Protein AF-A0A6V7M9J9-F1 (afdb_monomer)

Sequence (86 aa):
LGMHYIPLIDAGISGSESNGTYPPFDEGLRQDIFVKDNETNMAFIGKVWNRKSTVWPDFTHQKIHDYWYKMLKNIHDEFEYDGLWI

Solvent-accessible surface area (backbone atoms only — not comparable to full-atom values): 5376 Å² total; per-residue (Å²): 131,97,76,82,48,66,52,82,51,76,78,62,37,61,66,68,65,60,89,87,74,40,66,73,44,51,50,37,60,75,68,69,40,44,39,58,32,89,87,78,69,41,68,32,78,48,74,71,94,66,93,77,33,20,28,37,67,29,87,84,45,91,62,36,64,64,53,52,51,51,55,52,47,55,48,39,77,78,49,82,62,75,51,75,44,116

Radius of gyration: 14.06 Å; Cα contacts (8 Å, |Δi|>4): 111; chains: 1; bounding box: 35×23×41 Å

InterPro domains:
  IPR000322 Glycoside hydrolase family 31, TIM barrel domain [PF01055] (2-86)
  IPR017853 Glycoside hydrolase superfamily [SSF51445] (1-86)

Secondary structure (DSSP, 8-state):
-------B--S-EES-SPTTS-HHHHHHHHHT-BPBPTTT-SBPPB-SSSSS-EE-B-TTSTTHHHHHHHHHHHHHHHS--S--B-

Mean predicted aligned error: 2.57 Å

pLDDT: mean 96.87, std 3.58, range [65.81, 98.62]

Structure (mmCIF, N/CA/C/O backbone):
data_AF-A0A6V7M9J9-F1
#
_entry.id   AF-A0A6V7M9J9-F1
#
loop_
_atom_site.group_PDB
_atom_site.id
_atom_site.type_symbol
_atom_site.label_atom_id
_atom_site.label_alt_id
_atom_site.label_comp_id
_atom_site.label_asym_id
_atom_site.label_entity_id
_atom_site.label_seq_id
_atom_site.pdbx_PDB_ins_code
_atom_site.Cartn_x
_atom_site.Cartn_y
_atom_site.Cartn_z
_atom_site.occupancy
_atom_site.B_iso_or_equiv
_atom_site.auth_seq_id
_atom_site.auth_comp_id
_atom_site.auth_asym_id
_atom_site.auth_atom_id
_atom_site.pdbx_PDB_model_num
ATOM 1 N N . LEU A 1 1 ? -20.343 8.635 22.986 1.00 65.81 1 LEU A N 1
ATOM 2 C CA . LEU A 1 1 ? -19.861 9.850 22.287 1.00 65.81 1 LEU A CA 1
ATOM 3 C C . LEU A 1 1 ? -20.011 9.580 20.797 1.00 65.81 1 LEU A C 1
ATOM 5 O O . LEU A 1 1 ? -19.622 8.501 20.386 1.00 65.81 1 LEU A O 1
ATOM 9 N N . GLY A 1 2 ? -20.633 10.478 20.030 1.00 93.38 2 GLY A N 1
ATOM 10 C CA . GLY A 1 2 ? -20.798 10.347 18.571 1.00 93.38 2 GLY A CA 1
ATOM 11 C C . GLY A 1 2 ? -19.669 11.044 17.811 1.00 93.38 2 GLY A C 1
ATOM 12 O O . GLY A 1 2 ? -19.936 11.941 17.022 1.00 93.38 2 GLY A O 1
ATOM 13 N N . MET A 1 3 ? -18.419 10.731 18.160 1.00 95.62 3 MET A N 1
ATOM 14 C CA . MET A 1 3 ? -17.231 11.269 17.485 1.00 95.62 3 MET A CA 1
ATOM 15 C C . MET A 1 3 ? -16.736 10.252 16.457 1.00 95.62 3 MET A C 1
ATOM 17 O O . MET A 1 3 ? -16.901 9.057 16.681 1.00 95.62 3 MET A O 1
ATOM 21 N N . HIS A 1 4 ? -16.108 10.739 15.388 1.00 96.88 4 HIS A N 1
ATOM 22 C CA . HIS A 1 4 ? -15.587 9.929 14.287 1.00 96.88 4 HIS A CA 1
ATOM 23 C C . HIS A 1 4 ? -14.073 10.117 14.142 1.00 96.88 4 HIS A C 1
ATOM 25 O O . HIS A 1 4 ? -13.556 11.201 14.431 1.00 96.88 4 HIS A O 1
ATOM 31 N N . TYR A 1 5 ? -13.371 9.081 13.685 1.00 97.56 5 TYR A N 1
ATOM 32 C CA . TYR A 1 5 ? -11.925 9.076 13.482 1.00 97.56 5 TYR A CA 1
ATOM 33 C C . TYR A 1 5 ? -11.558 8.874 12.007 1.00 97.56 5 TYR A C 1
ATOM 35 O O . TYR A 1 5 ? -12.042 7.956 11.349 1.00 97.56 5 TYR A O 1
ATOM 43 N N . ILE A 1 6 ? -10.675 9.737 11.497 1.00 98.19 6 ILE A N 1
ATOM 44 C CA . ILE A 1 6 ? -10.245 9.757 10.093 1.00 98.19 6 ILE A CA 1
ATOM 45 C C . ILE A 1 6 ? -8.707 9.736 10.049 1.00 98.19 6 ILE A C 1
ATOM 47 O O . ILE A 1 6 ? -8.090 10.776 10.300 1.00 98.19 6 ILE A O 1
ATOM 51 N N . PRO A 1 7 ? -8.064 8.587 9.764 1.00 97.62 7 PRO A N 1
ATOM 52 C CA . PRO A 1 7 ? -6.624 8.521 9.539 1.00 97.62 7 PRO A CA 1
ATOM 53 C C . PRO A 1 7 ? -6.224 9.084 8.168 1.00 97.62 7 PRO A C 1
ATOM 55 O O . PRO A 1 7 ? -6.983 9.019 7.198 1.00 97.62 7 PRO A O 1
ATOM 58 N N . LEU A 1 8 ? -4.986 9.578 8.092 1.00 97.94 8 LEU A N 1
ATOM 59 C CA . LEU A 1 8 ? -4.279 9.795 6.831 1.00 97.94 8 LEU A CA 1
ATOM 60 C C . LEU A 1 8 ? -3.740 8.450 6.325 1.00 97.94 8 LEU A C 1
ATOM 62 O O . LEU A 1 8 ? -3.038 7.764 7.070 1.00 97.94 8 LEU A O 1
ATOM 66 N N . ILE A 1 9 ? -4.027 8.107 5.070 1.00 97.19 9 ILE A N 1
ATOM 67 C CA . ILE A 1 9 ? -3.465 6.944 4.377 1.00 97.19 9 ILE A CA 1
ATOM 68 C C . ILE A 1 9 ? -2.833 7.414 3.069 1.00 97.19 9 ILE A C 1
ATOM 70 O O . ILE A 1 9 ? -3.531 7.786 2.130 1.00 97.19 9 ILE A O 1
ATOM 74 N N . ASP A 1 10 ? -1.505 7.358 2.997 1.00 97.62 10 ASP A N 1
ATOM 75 C CA . ASP A 1 10 ? -0.780 7.674 1.769 1.00 97.62 10 ASP A CA 1
ATOM 76 C C . ASP A 1 10 ? -1.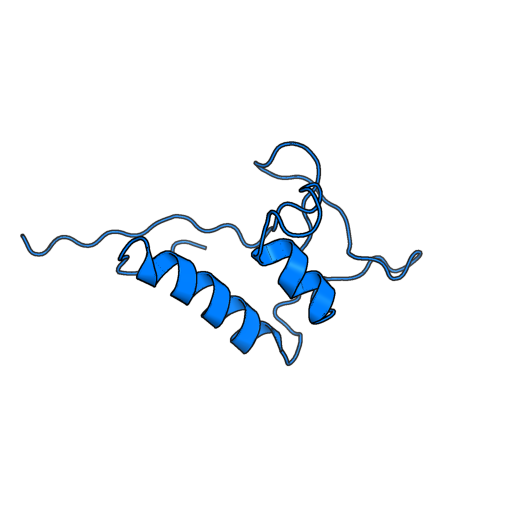003 6.598 0.692 1.00 97.62 10 ASP A C 1
ATOM 78 O O . ASP A 1 10 ? -1.075 5.400 0.973 1.00 97.62 10 ASP A O 1
ATOM 82 N N . ALA A 1 11 ? -1.015 7.019 -0.574 1.00 96.56 11 ALA A N 1
ATOM 83 C CA . ALA A 1 11 ? -1.083 6.109 -1.720 1.00 96.56 11 ALA A CA 1
ATOM 84 C C . ALA A 1 11 ? 0.178 5.234 -1.884 1.00 96.56 11 ALA A C 1
ATOM 86 O O . ALA A 1 11 ? 0.116 4.134 -2.436 1.00 96.56 11 ALA A O 1
ATOM 87 N N . GLY A 1 12 ? 1.337 5.740 -1.454 1.00 97.69 12 GLY A N 1
ATOM 88 C CA . GLY A 1 12 ? 2.628 5.082 -1.631 1.00 97.69 12 GLY A CA 1
ATOM 89 C C . GLY A 1 12 ? 2.845 3.926 -0.655 1.00 97.69 12 GLY A C 1
ATOM 90 O O . GLY A 1 12 ? 2.599 4.049 0.541 1.00 97.69 12 GLY A O 1
ATOM 91 N N . ILE A 1 13 ? 3.390 2.818 -1.153 1.00 98.12 13 ILE A N 1
ATOM 92 C CA . ILE A 1 13 ? 3.672 1.608 -0.371 1.00 98.12 13 ILE A CA 1
ATOM 93 C C . ILE A 1 13 ? 5.182 1.480 -0.153 1.00 98.12 13 ILE A C 1
ATOM 95 O O . ILE A 1 13 ? 5.963 1.708 -1.077 1.00 98.12 13 ILE A O 1
ATOM 99 N N . SER A 1 14 ? 5.628 1.110 1.054 1.00 98.00 14 SER A N 1
ATOM 100 C CA . SER A 1 14 ? 7.055 0.840 1.299 1.00 98.00 14 SER A CA 1
ATOM 101 C C . SER A 1 14 ? 7.529 -0.342 0.444 1.00 98.00 14 SER A C 1
ATOM 103 O O . SER A 1 14 ? 7.057 -1.460 0.617 1.00 98.00 14 SER A O 1
ATOM 105 N N . GLY A 1 15 ? 8.466 -0.095 -0.474 1.00 96.81 15 GLY A N 1
ATOM 106 C CA . GLY A 1 15 ? 8.997 -1.086 -1.419 1.00 96.81 15 GLY A CA 1
ATOM 107 C C . GLY A 1 15 ? 10.341 -1.685 -1.004 1.00 96.81 15 GLY A C 1
ATOM 108 O O . GLY A 1 15 ? 11.080 -2.191 -1.845 1.00 96.81 15 GLY A O 1
ATOM 109 N N . SER A 1 16 ? 10.717 -1.539 0.267 1.00 95.56 16 SER A N 1
ATOM 110 C CA . SER A 1 16 ? 12.021 -1.959 0.806 1.00 95.56 16 SER A CA 1
ATOM 111 C C . SER A 1 16 ? 11.925 -2.937 1.971 1.00 95.56 16 SER A C 1
ATOM 113 O O . SER A 1 16 ? 12.928 -3.174 2.651 1.00 95.56 16 SER A O 1
ATOM 115 N N . GLU A 1 17 ? 10.721 -3.420 2.255 1.00 94.94 17 GLU A N 1
ATOM 116 C CA . GLU A 1 17 ? 10.483 -4.367 3.336 1.00 94.94 17 GLU A CA 1
ATOM 117 C C . GLU A 1 17 ? 10.944 -5.772 2.934 1.00 94.94 17 GLU A C 1
ATOM 119 O O . GLU A 1 17 ? 11.075 -6.096 1.752 1.00 94.94 17 GLU A O 1
ATOM 124 N N . SER A 1 18 ? 11.220 -6.613 3.928 1.00 94.69 18 SER A N 1
ATOM 125 C CA . SER A 1 18 ? 11.591 -8.006 3.680 1.00 94.69 18 SER A CA 1
ATOM 126 C C . SER A 1 18 ? 10.401 -8.781 3.111 1.00 94.69 18 SER A C 1
ATOM 128 O O . SER A 1 18 ? 9.262 -8.577 3.532 1.00 94.69 18 SER A O 1
ATOM 130 N N . ASN A 1 19 ? 10.670 -9.714 2.199 1.00 92.81 19 ASN A N 1
ATOM 131 C CA . ASN A 1 19 ? 9.633 -10.539 1.579 1.00 92.81 19 ASN A CA 1
ATOM 132 C C . ASN A 1 19 ? 8.776 -11.259 2.636 1.00 92.81 19 ASN A C 1
ATOM 134 O O . ASN A 1 19 ? 9.320 -11.918 3.526 1.00 92.81 19 ASN A O 1
ATOM 138 N N . GLY A 1 20 ? 7.453 -11.141 2.526 1.00 95.19 20 GLY A N 1
ATOM 139 C CA . GLY A 1 20 ? 6.492 -11.762 3.441 1.00 95.19 20 GLY A CA 1
ATOM 140 C C . GLY A 1 20 ? 6.310 -11.037 4.777 1.00 95.19 20 GLY A C 1
ATOM 141 O O . GLY A 1 20 ? 5.621 -11.555 5.655 1.00 95.19 20 GLY A O 1
ATOM 142 N N . THR A 1 21 ? 6.934 -9.870 4.965 1.00 97.00 21 THR A N 1
ATOM 143 C CA . THR A 1 21 ? 6.796 -9.073 6.199 1.00 97.00 21 THR A CA 1
ATOM 144 C C . THR A 1 21 ? 5.881 -7.869 6.043 1.00 97.00 21 THR A C 1
ATOM 146 O O . THR A 1 21 ? 5.512 -7.259 7.046 1.00 97.00 21 THR A O 1
ATOM 149 N N . TYR A 1 22 ? 5.497 -7.525 4.811 1.00 97.31 22 TYR A N 1
ATOM 150 C CA . TYR A 1 22 ? 4.710 -6.331 4.548 1.00 97.31 22 TYR A CA 1
ATOM 151 C C . TYR A 1 22 ? 3.644 -6.605 3.483 1.00 97.31 22 TYR A C 1
ATOM 153 O O . TYR A 1 22 ? 3.871 -6.377 2.289 1.00 97.31 22 TYR A O 1
ATOM 161 N N . PRO A 1 23 ? 2.451 -7.057 3.919 1.00 97.31 23 PRO A N 1
ATOM 162 C CA . PRO A 1 23 ? 1.391 -7.511 3.028 1.00 97.31 23 PRO A CA 1
ATOM 163 C C . PRO A 1 23 ? 1.009 -6.550 1.893 1.00 97.31 23 PRO A C 1
ATOM 165 O O . PRO A 1 23 ? 0.769 -7.053 0.796 1.00 97.31 23 PRO A O 1
ATOM 168 N N . PRO A 1 24 ? 0.975 -5.210 2.073 1.00 97.62 24 PRO A N 1
ATOM 169 C CA . PRO A 1 24 ? 0.680 -4.305 0.963 1.00 97.62 24 PRO A CA 1
ATOM 170 C C . PRO A 1 24 ? 1.686 -4.436 -0.187 1.00 97.62 24 PRO A C 1
ATOM 172 O O . PRO A 1 24 ? 1.307 -4.509 -1.355 1.00 97.62 24 PRO A O 1
ATOM 175 N N . PHE A 1 25 ? 2.979 -4.542 0.126 1.00 97.81 25 PHE A N 1
ATOM 176 C CA . PHE A 1 25 ? 3.998 -4.698 -0.906 1.00 97.81 25 PHE A CA 1
ATOM 177 C C . PHE A 1 25 ? 3.965 -6.091 -1.536 1.00 97.81 25 PHE A C 1
ATOM 179 O O . PHE A 1 25 ? 3.920 -6.207 -2.762 1.00 97.81 25 PHE A O 1
ATOM 186 N N . ASP A 1 26 ? 3.906 -7.135 -0.707 1.00 97.94 26 ASP A N 1
ATOM 187 C CA . ASP A 1 26 ? 3.905 -8.529 -1.162 1.00 97.94 26 ASP A CA 1
ATOM 188 C C . ASP A 1 26 ? 2.696 -8.828 -2.073 1.00 97.94 26 ASP A C 1
ATOM 190 O O . ASP A 1 26 ? 2.827 -9.431 -3.142 1.00 97.94 26 ASP A O 1
ATOM 194 N N . GLU A 1 27 ? 1.505 -8.365 -1.685 1.00 98.00 27 GLU A N 1
ATOM 195 C CA . GLU A 1 27 ? 0.279 -8.569 -2.455 1.00 98.00 27 GLU A CA 1
ATOM 196 C C . GLU A 1 27 ? 0.261 -7.731 -3.738 1.00 98.00 27 GLU A C 1
ATOM 198 O O . GLU A 1 27 ? -0.171 -8.226 -4.781 1.00 98.00 27 GLU A O 1
ATOM 203 N N . GLY A 1 28 ? 0.755 -6.490 -3.692 1.00 97.69 28 GLY A N 1
ATOM 204 C CA . GLY A 1 28 ? 0.861 -5.648 -4.881 1.00 97.69 28 GLY A CA 1
ATOM 205 C C . GLY A 1 28 ? 1.805 -6.243 -5.931 1.00 97.69 28 GLY A C 1
ATOM 206 O O . GLY A 1 28 ? 1.470 -6.270 -7.117 1.00 97.69 28 GLY A O 1
ATOM 207 N N . LEU A 1 29 ? 2.934 -6.822 -5.499 1.00 97.06 29 LEU A N 1
ATOM 208 C CA . LEU A 1 29 ? 3.839 -7.569 -6.380 1.00 97.06 29 LEU A CA 1
ATOM 209 C C . LEU A 1 29 ? 3.149 -8.807 -6.963 1.00 97.06 29 LEU A C 1
ATOM 211 O O . LEU A 1 29 ? 3.208 -9.035 -8.169 1.00 97.06 29 LEU A O 1
ATOM 215 N N . ARG A 1 30 ? 2.453 -9.590 -6.128 1.00 97.31 30 ARG A N 1
ATOM 216 C CA . ARG A 1 30 ? 1.739 -10.804 -6.557 1.00 97.31 30 ARG A CA 1
ATOM 217 C C . ARG A 1 30 ? 0.671 -10.515 -7.614 1.00 97.31 30 ARG A C 1
ATOM 219 O O . ARG A 1 30 ? 0.417 -11.353 -8.480 1.00 97.31 30 ARG A O 1
ATOM 226 N N . GLN A 1 31 ? 0.005 -9.367 -7.518 1.00 97.75 31 GLN A N 1
ATOM 227 C CA . GLN A 1 31 ? -1.043 -8.975 -8.457 1.00 97.75 31 GLN A CA 1
ATOM 228 C C . GLN A 1 31 ? -0.526 -8.220 -9.693 1.00 97.75 31 GLN A C 1
ATOM 230 O O . GLN A 1 31 ? -1.310 -8.060 -10.634 1.00 97.75 31 GLN A O 1
ATOM 235 N N . ASP A 1 32 ? 0.753 -7.822 -9.696 1.00 97.50 32 ASP A N 1
ATOM 236 C CA . ASP A 1 32 ? 1.415 -7.004 -10.724 1.00 97.50 32 ASP A CA 1
ATOM 237 C C . ASP A 1 32 ? 0.698 -5.662 -10.974 1.00 97.50 32 ASP A C 1
ATOM 239 O O . ASP A 1 32 ? 0.356 -5.319 -12.101 1.00 97.50 32 ASP A O 1
ATOM 243 N N . ILE A 1 33 ? 0.415 -4.927 -9.890 1.00 98.25 33 ILE A N 1
ATOM 244 C CA . ILE A 1 33 ? -0.435 -3.713 -9.900 1.00 98.25 33 ILE A CA 1
ATOM 245 C C . ILE A 1 33 ? 0.324 -2.402 -9.697 1.00 98.25 33 ILE A C 1
ATOM 247 O O . ILE A 1 33 ? -0.300 -1.347 -9.622 1.00 98.25 33 ILE A O 1
ATOM 251 N N . PHE A 1 34 ? 1.645 -2.437 -9.542 1.00 98.50 34 PHE A N 1
ATOM 252 C CA . PHE A 1 34 ? 2.417 -1.209 -9.371 1.00 98.50 34 PHE A CA 1
ATOM 253 C C . PHE A 1 34 ? 2.654 -0.514 -10.712 1.00 98.50 34 PHE A C 1
ATOM 255 O O . PHE A 1 34 ? 2.892 -1.171 -11.725 1.00 98.50 34 PHE A O 1
ATOM 262 N N . VAL A 1 35 ? 2.659 0.821 -10.695 1.00 98.62 35 VAL A N 1
ATOM 263 C CA . VAL A 1 35 ? 3.162 1.647 -11.797 1.00 98.62 35 VAL A CA 1
ATOM 264 C C . VAL A 1 35 ? 4.569 1.177 -12.140 1.00 98.62 35 VAL A C 1
ATOM 266 O O . VAL A 1 35 ? 5.402 1.008 -11.245 1.00 98.62 35 VAL A O 1
ATOM 269 N N . LYS A 1 36 ? 4.829 0.956 -13.428 1.00 98.12 36 LYS A N 1
ATOM 270 C CA . LYS A 1 36 ? 6.096 0.404 -13.905 1.00 98.12 36 LYS A CA 1
ATOM 271 C C . LYS A 1 36 ? 7.013 1.487 -14.440 1.00 98.12 36 LYS A C 1
ATOM 273 O O . LYS A 1 36 ? 6.580 2.434 -15.090 1.00 98.12 36 LYS A O 1
ATOM 278 N N . ASP A 1 37 ? 8.293 1.310 -14.170 1.00 97.81 37 ASP A N 1
ATOM 279 C CA . ASP A 1 37 ? 9.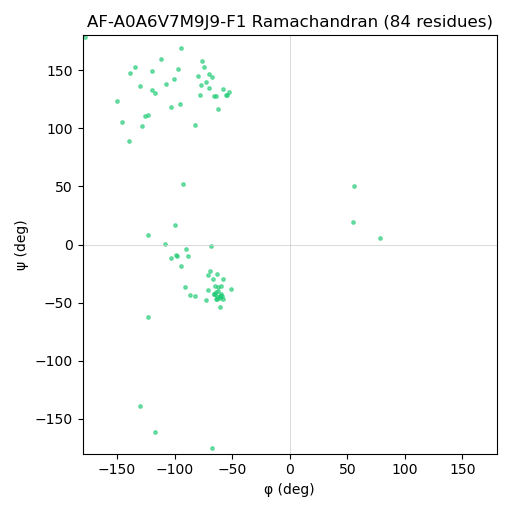357 2.046 -14.821 1.00 97.81 37 ASP A CA 1
ATOM 280 C C . ASP A 1 37 ? 9.480 1.600 -16.288 1.00 97.81 37 ASP A C 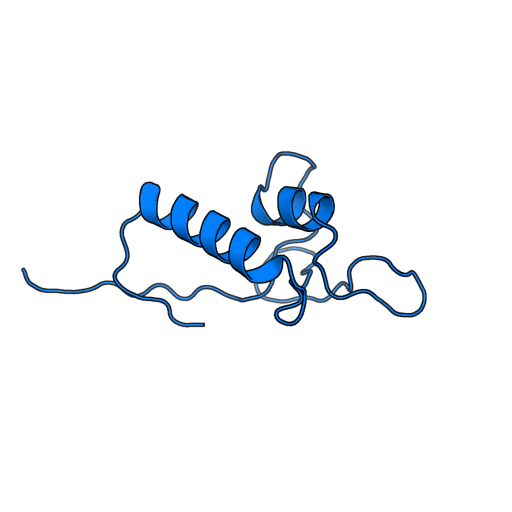1
ATOM 282 O O . ASP A 1 37 ? 9.450 0.406 -16.592 1.00 97.81 37 ASP A O 1
ATOM 286 N N . ASN A 1 38 ? 9.602 2.559 -17.206 1.00 97.00 38 ASN A N 1
ATOM 287 C CA . ASN A 1 38 ? 9.558 2.288 -18.644 1.00 97.00 38 ASN A CA 1
ATOM 288 C C . ASN A 1 38 ? 10.805 1.550 -19.166 1.00 97.00 38 ASN A C 1
ATOM 290 O O . ASN A 1 38 ? 10.723 0.859 -20.178 1.00 97.00 38 ASN A O 1
ATOM 294 N N . GLU A 1 39 ? 11.957 1.694 -18.509 1.00 97.50 39 GLU A N 1
ATOM 295 C CA . GLU A 1 39 ? 13.208 1.076 -18.961 1.00 97.50 39 GLU A CA 1
ATOM 296 C C . GLU A 1 39 ? 13.348 -0.354 -18.437 1.00 97.50 39 GLU A C 1
ATOM 298 O O . GLU A 1 39 ? 13.726 -1.268 -19.168 1.00 97.50 39 GLU A O 1
ATOM 303 N N . THR A 1 40 ? 13.027 -0.554 -17.160 1.00 97.25 40 THR A N 1
ATOM 304 C CA . THR A 1 40 ? 13.220 -1.833 -16.466 1.00 97.25 40 THR A CA 1
ATOM 305 C C . THR A 1 40 ? 11.979 -2.719 -16.475 1.00 97.25 40 THR A C 1
ATOM 307 O O . THR A 1 40 ? 12.089 -3.921 -16.225 1.00 97.25 40 THR A O 1
ATOM 310 N N . ASN A 1 41 ? 10.798 -2.143 -16.733 1.00 96.06 41 ASN A N 1
ATOM 311 C CA . ASN A 1 41 ? 9.491 -2.787 -16.576 1.00 96.06 41 ASN A CA 1
ATOM 312 C C . ASN A 1 41 ? 9.254 -3.354 -15.155 1.00 96.06 41 ASN A C 1
ATOM 314 O O . ASN A 1 41 ? 8.409 -4.228 -14.953 1.00 96.06 41 ASN A O 1
ATOM 318 N N . MET A 1 42 ? 10.015 -2.870 -14.167 1.00 96.44 42 MET A N 1
ATOM 319 C CA . MET A 1 42 ? 9.841 -3.165 -12.744 1.00 96.44 42 MET A CA 1
ATOM 320 C C . MET A 1 42 ? 8.983 -2.084 -12.085 1.00 96.44 42 MET A C 1
ATOM 322 O O . MET A 1 42 ? 8.727 -1.043 -12.685 1.00 96.44 42 MET A O 1
ATOM 326 N N . ALA A 1 43 ? 8.539 -2.307 -10.845 1.00 97.75 43 ALA A N 1
ATOM 327 C CA . ALA A 1 43 ? 7.824 -1.283 -10.087 1.00 97.75 43 ALA A CA 1
ATOM 328 C C . ALA A 1 43 ? 8.656 0.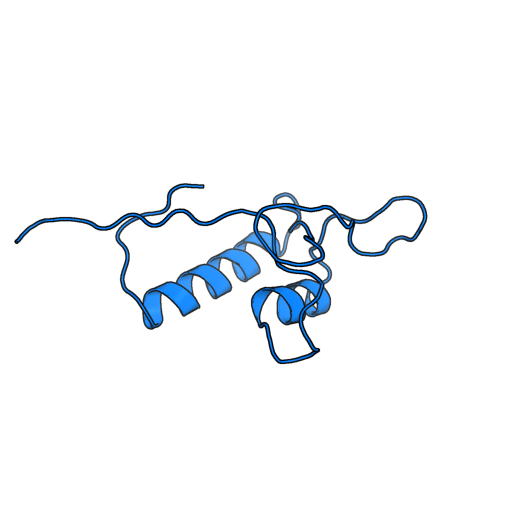010 -10.007 1.00 97.75 43 ALA A C 1
ATOM 330 O O . ALA A 1 43 ? 9.824 -0.022 -9.615 1.00 97.75 43 ALA A O 1
ATOM 331 N N . PHE A 1 44 ? 8.051 1.140 -10.367 1.00 98.25 44 PHE A N 1
ATOM 332 C CA . PHE A 1 44 ? 8.681 2.451 -10.292 1.00 98.25 44 PHE A CA 1
ATOM 333 C C . PHE A 1 44 ? 8.986 2.805 -8.832 1.00 98.25 44 PHE A C 1
ATOM 335 O O . PHE A 1 44 ? 8.106 2.746 -7.967 1.00 98.25 44 PHE A O 1
ATOM 342 N N . ILE A 1 45 ? 10.237 3.183 -8.565 1.00 97.81 45 ILE A N 1
ATOM 343 C CA . ILE A 1 45 ? 10.732 3.477 -7.220 1.00 97.81 45 IL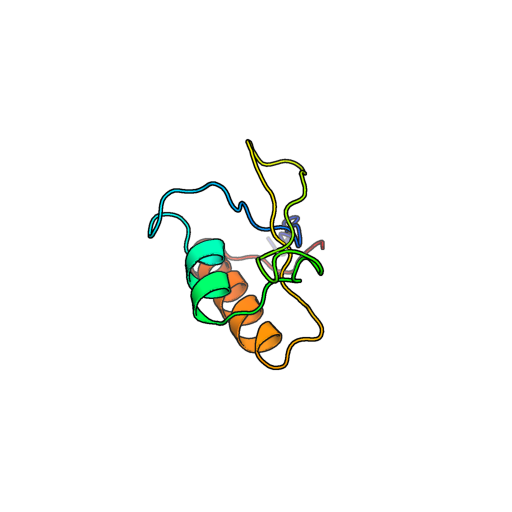E A CA 1
ATOM 344 C C . ILE A 1 45 ? 10.837 4.990 -7.018 1.00 97.81 45 ILE A C 1
ATOM 346 O O . ILE A 1 45 ? 11.624 5.670 -7.670 1.00 97.81 45 ILE A O 1
ATOM 350 N N . GLY A 1 46 ? 10.082 5.501 -6.047 1.00 97.44 46 GLY A N 1
ATOM 351 C CA . GLY A 1 46 ? 10.194 6.857 -5.513 1.00 97.44 46 GLY A CA 1
ATOM 352 C C . GLY A 1 46 ? 10.593 6.876 -4.034 1.00 97.44 46 GLY A C 1
ATOM 353 O O . GLY A 1 46 ? 11.094 5.891 -3.482 1.00 97.44 46 GLY A O 1
ATOM 354 N N . LYS A 1 47 ? 10.348 8.012 -3.372 1.00 97.69 47 LYS A N 1
ATOM 355 C CA . LYS A 1 47 ? 10.646 8.213 -1.949 1.00 97.69 47 LYS A CA 1
ATOM 356 C C . LYS A 1 47 ? 9.672 9.200 -1.296 1.00 97.69 47 LYS A C 1
ATOM 358 O O . LYS A 1 47 ? 9.620 10.351 -1.713 1.00 97.69 47 LYS A O 1
ATOM 363 N N . VAL A 1 48 ? 8.989 8.773 -0.227 1.00 96.69 48 VAL A N 1
ATOM 364 C CA . VAL A 1 48 ? 8.196 9.649 0.674 1.00 96.69 48 VAL A CA 1
ATOM 365 C C . VAL A 1 48 ? 8.540 9.402 2.156 1.00 96.69 48 VAL A C 1
ATOM 367 O O . VAL A 1 48 ? 9.718 9.255 2.473 1.00 96.69 48 VAL A O 1
ATOM 370 N N . TRP A 1 49 ? 7.568 9.370 3.074 1.00 96.50 49 TRP A N 1
ATOM 371 C CA . TRP A 1 49 ? 7.752 9.315 4.535 1.00 96.50 49 TRP A CA 1
ATOM 372 C C . TRP A 1 49 ? 8.454 8.072 5.089 1.00 96.50 49 TRP A C 1
ATOM 374 O O . TRP A 1 49 ? 9.038 8.127 6.171 1.00 96.50 49 TRP A O 1
ATOM 384 N N . ASN A 1 50 ? 8.398 6.943 4.378 1.00 94.81 50 ASN A N 1
ATOM 385 C CA . ASN A 1 50 ? 8.985 5.680 4.831 1.00 94.81 50 ASN A CA 1
ATOM 386 C C . ASN A 1 50 ? 10.530 5.743 4.866 1.00 94.81 50 ASN A C 1
ATOM 388 O O . ASN A 1 50 ? 11.129 6.787 4.638 1.00 94.81 50 ASN A O 1
ATOM 392 N N . ARG A 1 51 ? 11.245 4.649 5.153 1.00 94.12 51 ARG A N 1
ATOM 393 C CA . ARG A 1 51 ? 12.711 4.736 5.343 1.00 94.12 51 ARG A CA 1
ATOM 394 C C . ARG A 1 51 ? 13.534 4.722 4.055 1.00 94.12 51 ARG A C 1
ATOM 396 O O . ARG A 1 51 ? 14.468 5.511 3.956 1.00 94.12 51 ARG A O 1
ATOM 403 N N . LYS A 1 52 ? 13.230 3.849 3.086 1.00 96.56 52 LYS A N 1
ATOM 404 C CA . LYS A 1 52 ? 14.122 3.619 1.929 1.00 96.56 52 LYS A CA 1
ATOM 405 C C . LYS A 1 52 ? 13.469 3.853 0.570 1.00 96.56 52 LYS A C 1
ATOM 407 O O . LYS A 1 52 ? 13.931 4.743 -0.126 1.00 96.56 52 LYS A O 1
ATOM 412 N N . SER A 1 53 ? 12.436 3.105 0.187 1.00 97.88 53 SER A N 1
ATOM 413 C CA . SER A 1 53 ? 11.838 3.215 -1.157 1.00 97.88 53 SER A CA 1
ATOM 414 C C . SER A 1 53 ? 10.319 3.145 -1.132 1.00 97.88 53 SER A C 1
ATOM 416 O O . SER A 1 53 ? 9.740 2.451 -0.301 1.00 97.88 53 SER A O 1
ATOM 418 N N . THR A 1 54 ? 9.668 3.847 -2.049 1.00 98.56 54 THR A N 1
ATOM 419 C CA . THR A 1 54 ? 8.210 3.847 -2.202 1.00 98.56 54 THR A CA 1
ATOM 420 C C . THR A 1 54 ? 7.847 3.336 -3.587 1.00 98.56 54 THR A C 1
ATOM 422 O O . THR A 1 54 ? 8.422 3.803 -4.565 1.00 98.56 54 THR A O 1
ATOM 425 N N . VAL A 1 55 ? 6.893 2.414 -3.671 1.00 98.44 55 VAL A N 1
ATOM 426 C CA . VAL A 1 55 ? 6.264 1.979 -4.926 1.00 98.44 55 VAL A CA 1
ATOM 427 C C . VAL A 1 55 ? 4.807 2.434 -4.964 1.00 98.44 55 VAL A C 1
ATOM 429 O O . VAL A 1 55 ? 4.214 2.737 -3.926 1.00 98.44 55 VAL A O 1
ATOM 432 N N . TRP A 1 56 ? 4.234 2.501 -6.162 1.00 98.50 56 TRP A N 1
ATOM 433 C CA . TRP A 1 56 ? 2.977 3.209 -6.403 1.00 98.50 56 TRP A CA 1
ATOM 434 C C . TRP A 1 56 ? 1.943 2.268 -7.004 1.00 98.50 56 TRP A C 1
ATOM 436 O O . TRP A 1 56 ? 2.139 1.826 -8.135 1.00 98.50 56 TRP A O 1
ATOM 446 N N . PRO A 1 57 ? 0.870 1.915 -6.280 1.00 98.44 57 PRO A N 1
ATOM 447 C CA . PRO A 1 57 ? -0.247 1.192 -6.867 1.00 98.44 57 PRO A CA 1
ATOM 448 C C . PRO A 1 57 ? -0.847 1.986 -8.035 1.00 98.44 57 PRO A C 1
ATOM 450 O O . PRO A 1 57 ? -1.072 3.191 -7.922 1.00 98.44 57 PRO A O 1
ATOM 453 N N . ASP A 1 58 ? -1.097 1.326 -9.161 1.00 98.50 58 ASP A N 1
ATOM 454 C CA . ASP A 1 58 ? -1.745 1.935 -10.318 1.00 98.50 58 ASP A CA 1
ATOM 455 C C . ASP A 1 58 ? -3.269 1.924 -10.133 1.00 98.50 58 ASP A C 1
ATOM 457 O O . ASP A 1 58 ? -3.936 0.909 -10.338 1.00 98.50 58 ASP A O 1
ATOM 461 N N . PHE A 1 59 ? -3.832 3.080 -9.773 1.00 98.06 59 PHE A N 1
ATOM 462 C CA . PHE A 1 59 ? -5.278 3.276 -9.604 1.00 98.06 59 PHE A CA 1
ATOM 463 C C . PHE A 1 59 ? -6.101 3.211 -10.895 1.00 98.06 59 PHE A C 1
ATOM 465 O O . PHE A 1 59 ? -7.327 3.277 -10.830 1.00 98.06 59 PHE A O 1
ATOM 472 N N . THR A 1 60 ? -5.466 3.011 -12.052 1.00 98.06 60 THR A N 1
ATOM 473 C CA . THR A 1 60 ? -6.145 2.717 -13.323 1.00 98.06 60 THR A CA 1
ATOM 474 C C . THR A 1 60 ? -6.168 1.222 -13.661 1.00 98.06 60 THR A C 1
ATOM 476 O O . THR A 1 60 ? -6.886 0.800 -14.571 1.00 98.06 60 THR A O 1
ATOM 479 N N . HIS A 1 61 ? -5.430 0.395 -12.915 1.00 98.12 61 HIS A N 1
ATOM 480 C CA . HIS A 1 61 ? -5.340 -1.040 -13.153 1.00 98.12 61 HIS A CA 1
ATOM 481 C C . HIS A 1 61 ? -6.631 -1.771 -12.746 1.00 98.12 61 HIS A C 1
ATOM 483 O O . HIS A 1 61 ? -7.194 -1.534 -11.681 1.00 98.12 61 HIS A O 1
ATOM 489 N N . GLN A 1 62 ? -7.075 -2.754 -13.536 1.00 97.94 62 GLN A N 1
ATOM 490 C CA . GLN A 1 62 ? -8.365 -3.443 -13.332 1.00 97.94 62 GLN A CA 1
ATOM 491 C C . GLN A 1 62 ? -8.522 -4.114 -11.956 1.00 97.94 62 GLN A C 1
ATOM 493 O O . GLN A 1 62 ? -9.630 -4.229 -11.445 1.00 97.94 62 GLN A O 1
ATOM 498 N N . LYS A 1 63 ? -7.413 -4.560 -11.354 1.00 97.88 63 LYS A N 1
ATOM 499 C CA . LYS A 1 63 ? -7.393 -5.232 -10.040 1.00 97.88 63 LYS A CA 1
ATOM 500 C C . LYS A 1 63 ? -7.228 -4.282 -8.851 1.00 97.88 63 LYS A C 1
ATOM 502 O O . LYS A 1 63 ? -7.224 -4.741 -7.710 1.00 97.88 63 LYS A O 1
ATOM 507 N N . ILE A 1 64 ? -7.045 -2.978 -9.084 1.00 98.00 64 ILE A N 1
ATOM 508 C CA . ILE A 1 64 ? -6.666 -2.072 -7.996 1.00 98.00 64 ILE A CA 1
ATOM 509 C C . ILE A 1 64 ? -7.753 -1.951 -6.932 1.00 98.00 64 ILE A C 1
ATOM 511 O O . ILE A 1 64 ? -7.436 -1.886 -5.748 1.00 98.00 64 ILE A O 1
ATOM 515 N N . HIS A 1 65 ? -9.026 -1.981 -7.333 1.00 97.19 65 HIS A N 1
ATOM 516 C CA . HIS A 1 65 ? -10.147 -1.882 -6.405 1.00 97.19 65 HIS A CA 1
ATOM 517 C C . HIS A 1 65 ? -10.143 -3.030 -5.392 1.00 97.19 65 HIS A C 1
ATOM 519 O O . HIS A 1 65 ? -10.245 -2.774 -4.194 1.00 97.19 65 HIS A O 1
ATOM 525 N N . ASP A 1 66 ? -9.940 -4.267 -5.852 1.00 97.94 66 ASP A N 1
ATOM 526 C CA . ASP A 1 66 ? -9.889 -5.447 -4.983 1.00 97.94 66 ASP A CA 1
ATOM 527 C C . ASP A 1 66 ? -8.684 -5.399 -4.036 1.00 97.94 66 ASP A C 1
ATOM 529 O O . ASP A 1 66 ? -8.810 -5.687 -2.844 1.00 97.94 66 ASP A O 1
ATOM 533 N N . TY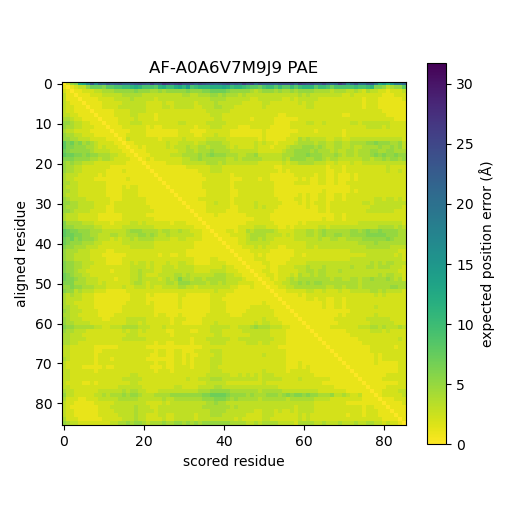R A 1 67 ? -7.515 -4.999 -4.549 1.00 98.31 67 TYR A N 1
ATOM 534 C CA . TYR A 1 67 ? -6.309 -4.817 -3.741 1.00 98.31 67 TYR A CA 1
ATOM 535 C C . TYR A 1 67 ? 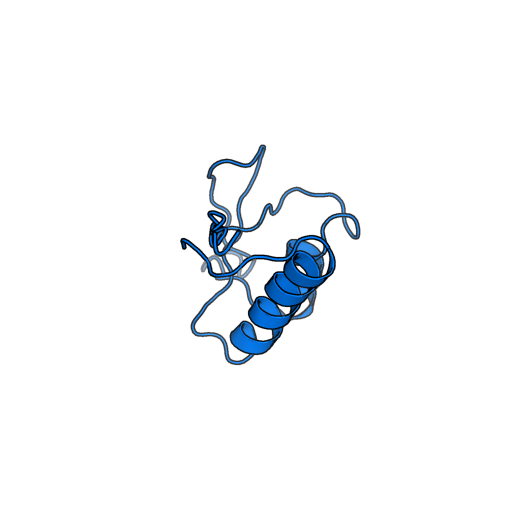-6.510 -3.749 -2.657 1.00 98.31 67 TYR A C 1
ATOM 537 O O . TYR A 1 67 ? -6.299 -4.023 -1.474 1.00 98.31 67 TYR A O 1
ATOM 545 N N . TRP A 1 68 ? -6.944 -2.548 -3.047 1.00 97.69 68 TRP A N 1
ATOM 546 C CA . TRP A 1 68 ? -7.068 -1.408 -2.142 1.00 97.69 68 TRP A CA 1
ATOM 547 C C . TRP A 1 68 ? -8.146 -1.649 -1.087 1.00 97.69 68 TRP A C 1
ATOM 549 O O . TRP A 1 68 ? -7.903 -1.42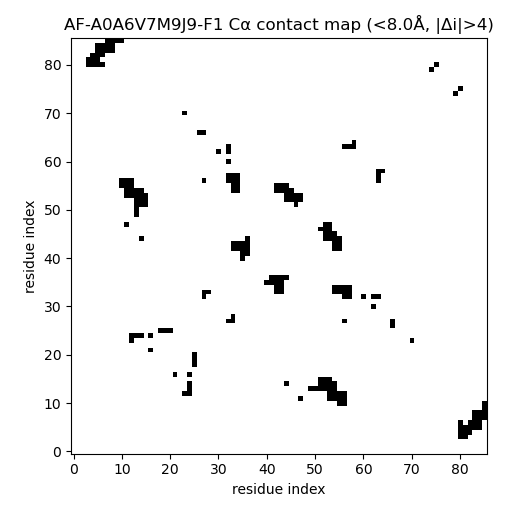9 0.098 1.00 97.69 68 TRP A O 1
ATOM 559 N N . TYR A 1 69 ? -9.295 -2.205 -1.489 1.00 97.88 69 TYR A N 1
ATOM 560 C CA . TYR A 1 69 ? -10.345 -2.617 -0.559 1.00 97.88 69 TYR A CA 1
ATOM 561 C C . TYR A 1 69 ? -9.830 -3.635 0.459 1.00 97.88 69 TYR A C 1
ATOM 563 O O . TYR A 1 69 ? -10.058 -3.464 1.652 1.00 97.88 69 TYR A O 1
ATOM 571 N N . LYS A 1 70 ? -9.101 -4.669 0.017 1.00 98.19 70 LYS A N 1
ATOM 572 C CA . LYS A 1 70 ? -8.537 -5.681 0.920 1.00 98.19 70 LYS A CA 1
ATOM 573 C C . LYS A 1 70 ? -7.571 -5.060 1.932 1.00 98.19 70 LYS A C 1
ATOM 575 O O . LYS A 1 70 ? -7.652 -5.392 3.110 1.00 98.19 70 LYS A O 1
ATOM 580 N N . MET A 1 71 ? -6.680 -4.162 1.503 1.00 97.81 71 MET A N 1
ATOM 581 C CA . MET A 1 71 ? -5.734 -3.500 2.414 1.00 97.81 71 MET A CA 1
ATOM 582 C C . MET A 1 71 ? -6.458 -2.625 3.442 1.00 97.81 71 MET A C 1
ATOM 584 O O . MET A 1 71 ? -6.196 -2.733 4.638 1.00 97.81 71 MET A O 1
ATOM 588 N N . LEU A 1 72 ? -7.413 -1.811 2.988 1.00 97.69 72 LEU A N 1
ATOM 589 C CA . LEU A 1 72 ? -8.217 -0.948 3.851 1.00 97.69 72 LEU A CA 1
ATOM 590 C C . LEU A 1 72 ? -9.091 -1.741 4.822 1.00 97.69 72 LEU A C 1
ATOM 592 O O . LEU A 1 72 ? -9.187 -1.371 5.992 1.00 97.69 72 LEU A O 1
ATOM 596 N N . LYS A 1 73 ? -9.691 -2.840 4.355 1.00 98.06 73 LYS A N 1
ATOM 597 C CA . LYS A 1 73 ? -10.481 -3.747 5.184 1.00 98.06 73 LYS A CA 1
ATOM 598 C C . LYS A 1 73 ? -9.629 -4.395 6.271 1.00 98.06 73 LYS A C 1
ATOM 600 O O . LYS A 1 73 ? -10.060 -4.416 7.413 1.00 98.06 73 LYS A O 1
ATOM 605 N N . ASN A 1 74 ? -8.429 -4.872 5.940 1.00 97.31 74 ASN A N 1
ATOM 606 C CA . ASN A 1 74 ? -7.535 -5.467 6.933 1.00 97.31 74 ASN A CA 1
ATOM 607 C C . ASN A 1 74 ? -7.195 -4.469 8.050 1.00 97.31 74 ASN A C 1
ATOM 609 O O . ASN A 1 74 ? -7.276 -4.823 9.219 1.00 97.31 74 ASN A O 1
ATOM 613 N N . ILE A 1 75 ? -6.878 -3.215 7.699 1.00 96.25 75 ILE A N 1
ATOM 614 C CA . ILE A 1 75 ? -6.627 -2.171 8.704 1.00 96.25 75 ILE A CA 1
ATOM 615 C C . ILE A 1 75 ? -7.898 -1.882 9.507 1.00 96.25 75 ILE A C 1
ATOM 617 O O . ILE A 1 75 ? -7.813 -1.770 10.721 1.00 96.25 75 ILE A O 1
ATOM 621 N N . HIS A 1 76 ? -9.066 -1.796 8.862 1.00 97.62 76 HIS A N 1
ATOM 622 C CA . HIS A 1 76 ? -10.336 -1.543 9.551 1.00 97.62 76 HIS A CA 1
ATOM 623 C C . HIS A 1 76 ? -10.700 -2.662 10.540 1.00 97.62 76 HIS A C 1
ATOM 625 O O . HIS A 1 76 ? -11.249 -2.396 11.604 1.00 97.62 76 HIS A O 1
ATOM 631 N N . ASP A 1 77 ? -10.397 -3.916 10.194 1.00 97.94 77 ASP A N 1
ATOM 632 C CA . ASP A 1 77 ? -10.637 -5.077 11.055 1.00 97.94 77 ASP A CA 1
ATOM 633 C C . ASP A 1 77 ? -9.694 -5.082 12.286 1.00 97.94 77 ASP A C 1
ATOM 635 O O . ASP A 1 77 ? -10.029 -5.681 13.308 1.00 97.94 77 ASP A O 1
ATOM 639 N N . GLU A 1 78 ? -8.542 -4.399 12.223 1.00 96.31 78 GLU A N 1
ATOM 640 C CA . GLU A 1 78 ? -7.633 -4.183 13.365 1.00 96.31 78 GLU A CA 1
ATOM 641 C C . GLU A 1 78 ? -7.943 -2.892 14.146 1.00 96.31 78 GLU A C 1
ATOM 643 O O . GLU A 1 78 ? -7.798 -2.841 15.369 1.00 96.31 78 GLU A O 1
ATOM 648 N N . PHE A 1 79 ? -8.351 -1.843 13.436 1.00 94.88 79 PHE A N 1
ATOM 649 C CA . PHE A 1 79 ? -8.597 -0.502 13.945 1.00 94.88 79 PHE A CA 1
ATOM 650 C C . PHE A 1 79 ? -9.759 0.145 13.179 1.00 94.88 79 PHE A C 1
ATOM 652 O O . PHE A 1 79 ? -9.600 0.575 12.036 1.00 94.88 79 PHE A O 1
ATOM 659 N N . GLU A 1 80 ? -10.923 0.241 13.823 1.00 96.94 80 GLU A N 1
ATOM 660 C CA . GLU A 1 80 ? -12.119 0.840 13.224 1.00 96.94 80 GLU A CA 1
ATOM 661 C C . GLU A 1 80 ? -11.915 2.344 12.960 1.00 96.94 80 GLU A C 1
ATOM 663 O O . GLU A 1 80 ? -11.537 3.108 13.852 1.00 96.94 80 GLU A O 1
ATOM 668 N N . TYR A 1 81 ? -12.186 2.771 11.725 1.00 97.44 81 TYR A N 1
ATOM 669 C CA . TYR A 1 81 ? -12.141 4.169 11.293 1.00 97.44 81 TYR A CA 1
ATOM 670 C C . TYR A 1 81 ? -13.382 4.512 10.465 1.00 97.44 81 TYR A C 1
ATOM 672 O O . TYR A 1 81 ? -13.959 3.661 9.796 1.00 97.44 81 TYR A O 1
ATOM 680 N N . ASP A 1 82 ? -13.777 5.783 10.469 1.00 97.94 82 ASP A N 1
ATOM 681 C CA . ASP A 1 82 ? -15.044 6.237 9.877 1.00 97.94 82 ASP A CA 1
ATOM 682 C C . ASP A 1 82 ? -14.890 6.835 8.470 1.00 97.94 82 ASP A C 1
ATOM 684 O O . ASP A 1 82 ? -15.868 7.137 7.786 1.00 97.94 82 ASP A O 1
ATOM 688 N N . GLY A 1 83 ? -13.653 7.049 8.034 1.00 97.56 83 GLY A N 1
ATOM 689 C CA . GLY A 1 83 ? -13.322 7.619 6.737 1.00 97.56 83 GLY A CA 1
ATOM 690 C C . GLY A 1 83 ? -11.818 7.667 6.535 1.00 97.56 83 GLY A C 1
ATOM 691 O O . GLY A 1 83 ? -11.063 7.282 7.419 1.00 97.56 83 GLY A O 1
ATOM 692 N N . LEU A 1 84 ? -11.379 8.149 5.377 1.00 97.94 84 LEU A N 1
ATOM 693 C CA . LEU A 1 84 ? -9.964 8.238 5.027 1.00 97.94 84 LEU A CA 1
ATOM 694 C C . LEU A 1 84 ? -9.644 9.641 4.528 1.00 97.94 84 LEU A C 1
ATOM 696 O O . LEU A 1 84 ? -10.387 10.197 3.717 1.00 97.94 84 LEU A O 1
ATOM 700 N N . TRP A 1 85 ? -8.520 10.185 4.978 1.00 98.06 85 TRP A N 1
ATOM 701 C CA . TRP A 1 85 ? -7.848 11.275 4.286 1.00 98.06 85 TRP A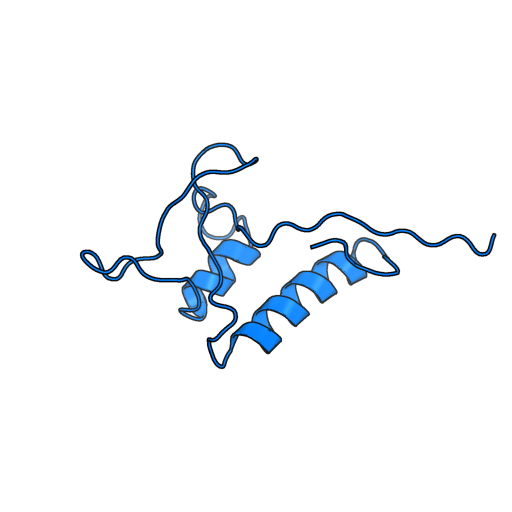 CA 1
ATOM 702 C C . TRP A 1 85 ? -6.771 10.657 3.391 1.00 98.06 85 TRP A C 1
ATOM 704 O O . TRP A 1 85 ? -5.904 9.935 3.879 1.00 98.06 85 TRP A O 1
ATOM 714 N N . ILE A 1 86 ? -6.878 10.908 2.088 1.00 93.88 86 ILE A N 1
ATOM 715 C CA . ILE A 1 86 ? -5.944 10.453 1.050 1.00 93.88 86 ILE A CA 1
ATOM 716 C C . ILE A 1 86 ? -5.241 11.635 0.390 1.00 93.88 86 ILE A C 1
ATOM 718 O O . ILE A 1 86 ? -5.874 12.716 0.301 1.00 93.88 86 ILE A O 1
#

Nearest PDB structures (foldseek):
  8cb6-assembly1_A  TM=9.690E-01  e=3.206E-07  Homo sapiens
  3ctt-assembly1_A  TM=9.247E-01  e=2.834E-05  unclassified
  3l4u-assembly1_A  TM=9.251E-01  e=3.240E-05  Homo sapiens
  3l4t-assembly1_A  TM=9.213E-01  e=4.527E-05  Homo sapiens
  2qmj-assembly1_A  TM=9.245E-01  e=5.175E-05  Homo sapiens

Foldseek 3Di:
DPDFAEDEDDQWDDCPDDAPPGCLNNVCVVVVFWDADPPPRHFDWDDDDDDDTIIGGDPVDPCSVVSVCVVVVVVCVVPPGDYYDD

Organism: NCBI:txid1563983